Protein AF-A0A177WQ37-F1 (afdb_monomer)

Organism: Batrachochytrium dendrobatidis (strain JEL423) (NCBI:txid403673)

Mean predicted aligned error: 12.07 Å

Foldseek 3Di:
DDKDKDKFKFKDWDDDDDDDDDDDDDRDTDDDDDDDDDDDPTPTFMKIKMKIWDDDDVQWIKIWIWMAGVSQQKTKIKIKIRPDNFKIKIWIWIARRVVRDIKIKIKMWGHDPPFQKIWIWMAILAFGIKIKIWHDDPPKIKMWIWGWGDDPPIDIDTDIDIDD

Structure (mmCIF, N/CA/C/O backbone):
data_AF-A0A177WQ37-F1
#
_entry.id   AF-A0A177WQ37-F1
#
loop_
_atom_site.group_PDB
_atom_site.id
_atom_site.type_symbol
_atom_site.label_atom_id
_atom_site.label_alt_id
_atom_site.label_comp_id
_atom_site.label_asym_id
_atom_site.label_entity_id
_atom_site.label_seq_id
_atom_site.pdbx_PDB_ins_code
_atom_site.Cartn_x
_atom_site.Cartn_y
_atom_site.Cartn_z
_atom_site.occupancy
_atom_site.B_iso_or_equiv
_atom_site.auth_seq_id
_atom_site.auth_comp_id
_atom_site.auth_asym_id
_atom_site.auth_atom_id
_atom_site.pdbx_PDB_model_num
ATOM 1 N N . MET A 1 1 ? -0.862 23.036 13.146 1.00 51.44 1 MET A N 1
ATOM 2 C CA . MET A 1 1 ? -0.596 22.381 11.848 1.00 51.44 1 MET A CA 1
ATOM 3 C C . MET A 1 1 ? 0.906 22.142 11.751 1.00 51.44 1 MET A C 1
ATOM 5 O O . MET A 1 1 ? 1.634 23.100 11.526 1.00 51.44 1 MET A O 1
ATOM 9 N N . SER A 1 2 ? 1.397 20.931 12.030 1.00 56.44 2 SER A N 1
ATOM 10 C CA . SER A 1 2 ? 2.826 20.611 11.878 1.00 56.44 2 SER A CA 1
ATOM 11 C C . SER A 1 2 ? 3.048 19.897 10.546 1.00 56.44 2 SER A C 1
ATOM 13 O O . SER A 1 2 ? 2.214 19.116 10.084 1.00 56.44 2 SER A O 1
ATOM 15 N N . THR A 1 3 ? 4.150 20.235 9.887 1.00 62.78 3 THR A N 1
ATOM 16 C CA . THR A 1 3 ? 4.580 19.617 8.635 1.00 62.78 3 THR A CA 1
ATOM 17 C C . THR A 1 3 ? 6.002 19.141 8.848 1.00 62.78 3 THR A C 1
ATOM 19 O O . THR A 1 3 ? 6.852 19.958 9.190 1.00 62.78 3 THR A O 1
ATOM 22 N N . ASN A 1 4 ? 6.243 17.846 8.657 1.00 73.56 4 ASN A N 1
ATOM 23 C CA . ASN A 1 4 ? 7.561 17.247 8.829 1.00 73.56 4 ASN A CA 1
ATOM 24 C C . ASN A 1 4 ? 8.003 16.614 7.510 1.00 73.56 4 ASN A C 1
ATOM 26 O O . ASN A 1 4 ? 7.225 15.923 6.843 1.00 73.56 4 ASN A O 1
ATOM 30 N N . TRP A 1 5 ? 9.252 16.874 7.148 1.00 61.94 5 TRP A N 1
ATOM 31 C CA . TRP A 1 5 ? 9.916 16.294 5.991 1.00 61.94 5 TRP A CA 1
ATOM 32 C C . TRP A 1 5 ? 11.113 15.502 6.486 1.00 61.94 5 TRP A C 1
ATOM 34 O O . TRP A 1 5 ? 11.958 16.059 7.182 1.00 61.94 5 TRP A O 1
ATOM 44 N N . ASP A 1 6 ? 11.193 14.244 6.071 1.00 63.34 6 ASP A N 1
ATOM 45 C CA . ASP A 1 6 ? 12.346 13.390 6.301 1.00 63.34 6 ASP A CA 1
ATOM 46 C C . ASP A 1 6 ? 12.893 12.949 4.941 1.00 63.34 6 ASP A C 1
ATOM 48 O O . ASP A 1 6 ? 12.145 12.552 4.045 1.00 63.34 6 ASP A O 1
ATOM 52 N N . MET A 1 7 ? 14.208 13.013 4.769 1.00 68.44 7 MET A N 1
ATOM 53 C CA . MET A 1 7 ? 14.891 12.524 3.572 1.00 68.44 7 ME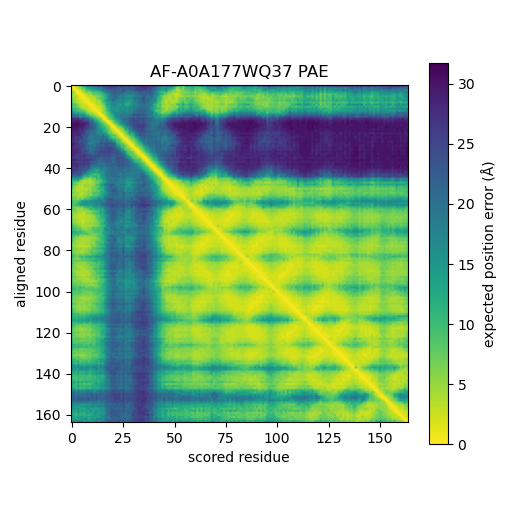T A CA 1
ATOM 54 C C . MET A 1 7 ? 15.987 11.551 3.995 1.00 68.44 7 MET A C 1
ATOM 56 O O . MET A 1 7 ? 16.677 11.779 4.987 1.00 68.44 7 MET A O 1
ATOM 60 N N . GLY A 1 8 ? 16.141 10.463 3.248 1.00 58.59 8 GLY A N 1
ATOM 61 C CA . GLY A 1 8 ? 17.113 9.410 3.503 1.00 58.59 8 GLY A CA 1
ATOM 62 C C . GLY A 1 8 ? 17.725 8.887 2.209 1.00 58.59 8 GLY A C 1
ATOM 63 O O . GLY A 1 8 ? 17.157 9.007 1.126 1.00 58.59 8 GLY A O 1
ATOM 64 N N . THR A 1 9 ? 18.910 8.306 2.324 1.00 64.81 9 THR A N 1
ATOM 65 C CA . THR A 1 9 ? 19.583 7.605 1.231 1.00 64.81 9 THR A CA 1
ATOM 66 C C . THR A 1 9 ? 20.157 6.313 1.783 1.00 64.81 9 THR A C 1
ATOM 68 O O . THR A 1 9 ? 20.682 6.294 2.899 1.00 64.81 9 THR A O 1
ATOM 71 N N . GLU A 1 10 ? 20.031 5.236 1.024 1.00 64.88 10 GLU A N 1
ATOM 72 C CA . GLU A 1 10 ? 20.619 3.941 1.337 1.00 64.88 10 GLU A CA 1
ATOM 73 C C . GLU A 1 10 ? 21.621 3.578 0.238 1.00 64.88 10 GLU A C 1
ATOM 75 O O . GLU A 1 10 ? 21.347 3.709 -0.957 1.00 64.88 10 GLU A O 1
ATOM 80 N N . VAL A 1 11 ? 22.816 3.159 0.650 1.00 63.38 11 VAL A N 1
ATOM 81 C CA . VAL A 1 11 ? 23.891 2.754 -0.257 1.00 63.38 11 VAL A CA 1
ATOM 82 C C . VAL A 1 11 ? 24.272 1.331 0.095 1.00 63.38 11 VAL A C 1
ATOM 84 O O . VAL A 1 11 ? 24.731 1.058 1.206 1.00 63.38 11 VAL A O 1
ATOM 87 N N . TYR A 1 12 ? 24.088 0.419 -0.853 1.00 58.06 12 TYR A N 1
ATOM 88 C CA . TYR A 1 12 ? 24.505 -0.964 -0.692 1.00 58.06 12 TYR A CA 1
ATOM 89 C C . TYR A 1 12 ? 25.832 -1.192 -1.396 1.00 58.06 12 TYR A C 1
ATOM 91 O O . TYR A 1 12 ? 26.006 -0.893 -2.578 1.00 58.06 12 TYR A O 1
ATOM 99 N N . TYR A 1 13 ? 26.753 -1.787 -0.649 1.00 55.09 13 TYR A N 1
ATOM 100 C CA . TYR A 1 13 ? 28.011 -2.288 -1.165 1.00 55.09 13 TYR A CA 1
ATOM 101 C C . TYR A 1 13 ? 27.993 -3.811 -1.073 1.00 55.09 13 TYR A C 1
ATOM 103 O O . TYR A 1 13 ? 27.958 -4.372 0.024 1.00 55.09 13 TYR A O 1
ATOM 111 N N . THR A 1 14 ? 27.988 -4.485 -2.222 1.00 49.56 14 THR A N 1
ATOM 112 C CA . THR A 1 14 ? 28.143 -5.940 -2.283 1.00 49.56 14 THR A CA 1
ATOM 113 C C . THR A 1 14 ? 29.521 -6.268 -2.843 1.00 49.56 14 THR A C 1
ATOM 115 O O . THR A 1 14 ? 29.817 -6.013 -4.008 1.00 49.56 14 THR A O 1
ATOM 118 N N . ALA A 1 15 ? 30.398 -6.799 -1.991 1.00 56.50 15 ALA A N 1
ATOM 119 C CA . ALA A 1 15 ? 31.661 -7.374 -2.428 1.00 56.50 15 ALA A CA 1
ATOM 120 C C . ALA A 1 15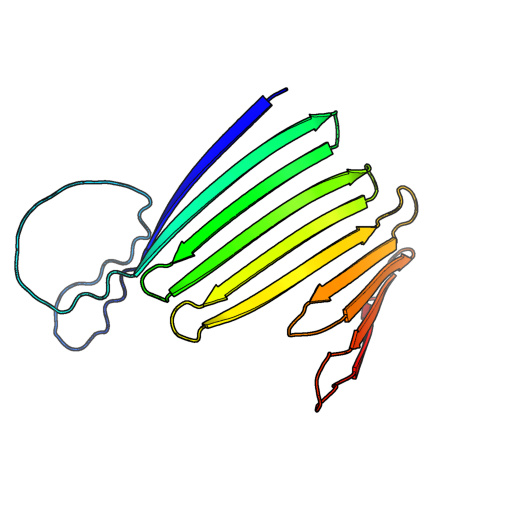 ? 31.417 -8.848 -2.755 1.00 56.50 15 ALA A C 1
ATOM 122 O O . ALA A 1 15 ? 31.260 -9.674 -1.856 1.00 56.50 15 ALA A O 1
ATOM 123 N N . LYS A 1 16 ? 31.371 -9.187 -4.044 1.00 46.09 16 LYS A N 1
ATOM 124 C CA . LYS A 1 16 ? 31.416 -10.587 -4.466 1.00 46.09 16 LYS A CA 1
ATOM 125 C C . LYS A 1 16 ? 32.877 -11.038 -4.434 1.00 46.09 16 LYS A C 1
ATOM 127 O O . LYS A 1 16 ? 33.679 -10.602 -5.255 1.00 46.09 16 LYS A O 1
ATOM 132 N N . GLU A 1 17 ? 33.222 -11.876 -3.456 1.00 40.34 17 GLU A N 1
ATOM 133 C CA . GLU A 1 17 ? 34.549 -12.488 -3.326 1.00 40.34 17 GLU A CA 1
ATOM 134 C C . GLU A 1 17 ? 34.851 -13.356 -4.559 1.00 40.34 17 GLU A C 1
ATOM 136 O O . GLU A 1 17 ? 34.309 -14.449 -4.702 1.00 40.34 17 GLU A O 1
ATOM 141 N N . ASN A 1 18 ? 35.728 -12.870 -5.442 1.00 36.34 18 ASN A N 1
ATOM 142 C CA . ASN A 1 18 ? 36.835 -13.672 -5.972 1.00 36.34 18 ASN A CA 1
ATOM 143 C C . ASN A 1 18 ? 37.967 -12.775 -6.503 1.00 36.34 18 ASN A C 1
ATOM 145 O O . ASN A 1 18 ? 38.250 -12.743 -7.696 1.00 36.34 18 ASN A O 1
ATOM 149 N N . SER A 1 19 ? 38.574 -11.989 -5.617 1.00 34.31 19 SER A N 1
ATOM 150 C CA . SER A 1 19 ? 39.910 -11.387 -5.751 1.00 34.31 19 SER A CA 1
ATOM 151 C C . SER A 1 19 ? 40.262 -10.853 -4.365 1.00 34.31 19 SER A C 1
ATOM 153 O O . SER A 1 19 ? 39.497 -10.072 -3.804 1.00 34.31 19 SER A O 1
ATOM 155 N N . GLY A 1 20 ? 41.329 -11.371 -3.754 1.00 32.53 20 GLY A N 1
ATOM 156 C CA . GLY A 1 20 ? 41.610 -11.185 -2.329 1.00 32.53 20 GLY A CA 1
ATOM 157 C C . GLY A 1 20 ? 41.711 -9.719 -1.901 1.00 32.53 20 GLY A C 1
ATOM 158 O O . GLY A 1 20 ? 42.379 -8.926 -2.556 1.00 32.53 20 GLY A O 1
ATOM 159 N N . GLY A 1 21 ? 41.091 -9.381 -0.766 1.00 26.55 21 GLY A N 1
ATOM 160 C CA . GLY A 1 21 ? 41.344 -8.111 -0.087 1.00 26.55 21 GLY A CA 1
ATOM 161 C C . GLY A 1 21 ? 40.155 -7.520 0.669 1.00 26.55 21 GLY A C 1
ATOM 162 O O . GLY A 1 21 ? 39.378 -6.767 0.107 1.00 26.55 21 GLY A O 1
ATOM 163 N N . CYS A 1 22 ? 40.123 -7.798 1.974 1.00 26.75 22 CYS A N 1
ATOM 164 C CA . CYS A 1 22 ? 39.516 -7.024 3.066 1.00 26.75 22 CYS A CA 1
ATOM 165 C C . CYS A 1 22 ? 37.979 -6.840 3.126 1.00 26.75 22 CYS A C 1
ATOM 167 O O . CYS A 1 22 ? 37.353 -6.109 2.364 1.00 26.75 22 CYS A O 1
ATOM 169 N N . LYS A 1 23 ? 37.398 -7.461 4.163 1.00 29.56 23 LYS A N 1
ATOM 170 C CA . LYS A 1 23 ? 36.005 -7.363 4.612 1.00 29.56 23 LYS A CA 1
ATOM 171 C C . LYS A 1 23 ? 35.825 -6.189 5.575 1.00 29.56 23 LYS A C 1
ATOM 173 O O . LYS A 1 23 ? 36.475 -6.194 6.612 1.00 29.56 23 LYS A O 1
ATOM 178 N N . TYR A 1 24 ? 34.847 -5.315 5.326 1.00 28.38 24 TYR A N 1
ATOM 179 C CA . TYR A 1 24 ? 34.086 -4.617 6.374 1.00 28.38 24 TYR A CA 1
ATOM 180 C C . TYR A 1 24 ? 32.649 -4.383 5.892 1.00 28.38 24 TYR A C 1
ATOM 182 O O . TYR A 1 24 ? 32.404 -3.587 4.992 1.00 28.38 24 TYR A O 1
ATOM 190 N N . SER A 1 25 ? 31.692 -5.091 6.495 1.00 25.73 25 SER A N 1
ATOM 191 C CA . SER A 1 25 ? 30.267 -4.785 6.376 1.00 25.73 25 SER A CA 1
ATOM 192 C C . SER A 1 25 ? 29.893 -3.865 7.536 1.00 25.73 25 SER A C 1
ATOM 194 O O . SER A 1 25 ? 29.872 -4.284 8.692 1.00 25.73 25 SER A O 1
ATOM 196 N N . LYS A 1 26 ? 29.653 -2.589 7.234 1.00 22.41 26 LYS A N 1
ATOM 197 C CA . LYS A 1 26 ? 28.940 -1.657 8.109 1.00 22.41 26 LYS A CA 1
ATOM 198 C C . LYS A 1 26 ? 27.957 -0.880 7.245 1.00 22.41 26 LYS A C 1
ATOM 200 O O . LYS A 1 26 ? 28.359 -0.205 6.303 1.00 22.41 26 LYS A O 1
ATOM 205 N N . VAL A 1 27 ? 26.674 -0.988 7.580 1.00 27.88 27 VAL A N 1
ATOM 206 C CA . VAL A 1 27 ? 25.616 -0.130 7.041 1.00 27.88 27 VAL A CA 1
ATOM 207 C C . VAL A 1 27 ? 25.816 1.252 7.665 1.00 27.88 27 VAL A C 1
ATOM 209 O O . VAL A 1 27 ? 25.415 1.484 8.802 1.00 27.88 27 VAL A O 1
ATOM 212 N N . TYR A 1 28 ? 26.529 2.139 6.969 1.00 24.03 28 TYR A N 1
ATOM 213 C CA . TYR A 1 28 ? 26.649 3.543 7.351 1.00 24.03 28 TYR A CA 1
ATOM 214 C C . TYR A 1 28 ? 25.598 4.360 6.605 1.00 24.03 28 TYR A C 1
ATOM 216 O O . TYR A 1 28 ? 25.620 4.466 5.381 1.00 24.03 28 TYR A O 1
ATOM 224 N N . CYS A 1 29 ? 24.692 4.961 7.371 1.00 26.33 29 CYS A N 1
ATOM 225 C CA . CYS A 1 29 ? 23.916 6.106 6.921 1.00 26.33 29 CYS A CA 1
ATOM 226 C C . CYS A 1 29 ? 24.841 7.336 6.788 1.00 26.33 29 CYS A C 1
ATOM 228 O O . CYS A 1 29 ? 25.496 7.703 7.761 1.00 26.33 29 CYS A O 1
ATOM 230 N N . ILE A 1 30 ? 24.771 7.991 5.616 1.00 31.05 30 ILE A N 1
ATOM 231 C CA . ILE A 1 30 ? 25.128 9.394 5.282 1.00 31.05 30 ILE A CA 1
ATOM 232 C C . ILE A 1 30 ? 26.627 9.739 5.087 1.00 31.05 30 ILE A C 1
ATOM 234 O O . ILE A 1 30 ? 27.403 9.632 6.029 1.00 31.05 30 ILE A O 1
ATOM 238 N N . ALA A 1 31 ? 26.997 10.274 3.901 1.00 23.59 31 ALA A N 1
ATOM 239 C CA . ALA A 1 31 ? 27.704 11.568 3.687 1.00 23.59 31 ALA A CA 1
ATOM 240 C C . ALA A 1 31 ? 28.293 11.741 2.258 1.00 23.59 31 ALA A C 1
ATOM 242 O O . ALA A 1 31 ? 28.743 10.784 1.635 1.00 23.59 31 ALA A O 1
ATOM 243 N N . PHE A 1 32 ? 28.303 12.992 1.771 1.00 31.41 32 PHE A N 1
ATOM 244 C CA . PHE A 1 32 ? 29.043 13.498 0.599 1.00 31.41 32 PHE A CA 1
ATOM 245 C C . PHE A 1 32 ? 30.574 13.469 0.824 1.00 31.41 32 PHE A C 1
ATOM 247 O O . PH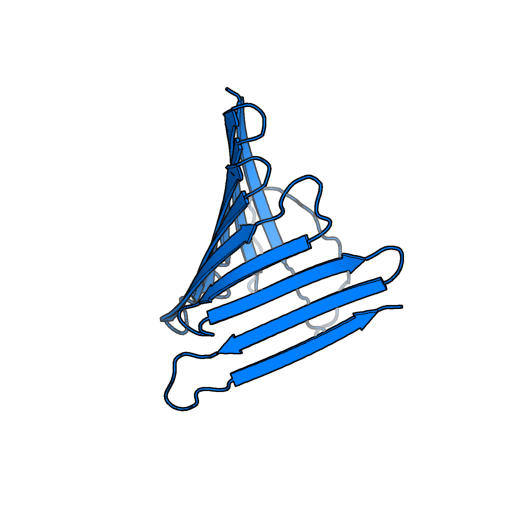E A 1 32 ? 31.004 13.808 1.923 1.00 31.41 32 PHE A O 1
ATOM 254 N N . LEU A 1 33 ? 31.369 13.189 -0.225 1.00 25.50 33 LEU A N 1
ATOM 255 C CA . LEU A 1 33 ? 32.440 14.041 -0.808 1.00 25.50 33 LEU A CA 1
ATOM 256 C C . LEU A 1 33 ? 33.567 13.229 -1.504 1.00 25.50 33 LEU A C 1
ATOM 258 O O . LEU A 1 33 ? 34.012 12.192 -1.029 1.00 25.50 33 LEU A O 1
ATOM 262 N N . ASP A 1 34 ? 33.970 13.790 -2.645 1.00 30.86 34 ASP A N 1
ATOM 263 C CA . ASP A 1 34 ? 35.091 13.600 -3.584 1.00 30.86 34 ASP A CA 1
ATOM 264 C C . ASP A 1 34 ? 36.406 12.927 -3.106 1.00 30.86 34 ASP A C 1
ATOM 266 O O . ASP A 1 34 ? 36.956 13.294 -2.069 1.00 30.86 34 ASP A O 1
ATOM 270 N N . THR A 1 35 ? 36.960 11.996 -3.904 1.00 26.91 35 THR A N 1
ATOM 271 C CA . THR A 1 35 ? 38.293 12.081 -4.569 1.00 26.91 35 THR A CA 1
ATOM 272 C C . THR A 1 35 ? 38.749 10.744 -5.195 1.00 26.91 35 THR A C 1
ATOM 274 O O . THR A 1 35 ? 38.482 9.659 -4.689 1.00 26.91 35 THR A O 1
ATOM 277 N N . HIS A 1 36 ? 39.429 10.870 -6.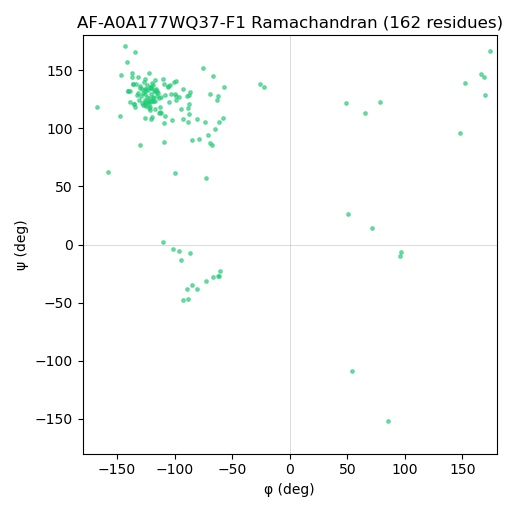343 1.00 34.81 36 HIS A N 1
ATOM 278 C CA . HIS A 1 36 ? 40.067 9.876 -7.226 1.00 34.81 36 HIS A CA 1
ATOM 279 C C . HIS A 1 36 ? 40.535 8.533 -6.614 1.00 34.81 36 HIS A C 1
ATOM 281 O O . HIS A 1 36 ? 41.221 8.550 -5.599 1.00 34.81 36 HIS A O 1
ATOM 287 N N . VAL A 1 37 ? 40.306 7.405 -7.328 1.00 27.92 37 VAL A N 1
ATOM 288 C CA . VAL A 1 37 ? 41.284 6.329 -7.679 1.00 27.92 37 VAL A CA 1
ATOM 289 C C . VAL A 1 37 ? 40.593 5.075 -8.282 1.00 27.92 37 VAL A C 1
ATOM 291 O O . VAL A 1 37 ? 39.678 4.510 -7.701 1.00 27.92 37 VAL A O 1
ATOM 294 N N . ASN A 1 38 ? 41.119 4.654 -9.443 1.00 23.67 38 ASN A N 1
ATOM 295 C CA . ASN A 1 38 ? 41.101 3.353 -10.144 1.00 23.67 38 ASN A CA 1
ATOM 296 C C . ASN A 1 38 ? 39.793 2.556 -10.376 1.00 23.67 38 ASN A C 1
ATOM 298 O O . ASN A 1 38 ? 39.104 2.090 -9.474 1.00 23.67 38 ASN A O 1
ATOM 302 N N . LEU A 1 39 ? 39.557 2.312 -11.671 1.00 29.28 39 LEU A N 1
ATOM 303 C CA . LEU A 1 39 ? 38.425 1.634 -12.300 1.00 29.28 39 LEU A CA 1
ATOM 304 C C . LEU A 1 39 ? 38.400 0.123 -11.989 1.00 29.28 39 LEU A C 1
ATOM 306 O O . LEU A 1 39 ? 38.904 -0.697 -12.752 1.00 29.28 39 LEU A O 1
ATOM 310 N N . VAL A 1 40 ? 37.782 -0.246 -10.872 1.00 27.09 40 VAL A N 1
ATOM 311 C CA . VAL A 1 40 ? 37.196 -1.579 -10.671 1.00 27.09 40 VAL A CA 1
ATOM 312 C C . VAL A 1 40 ? 35.693 -1.427 -10.902 1.00 27.09 40 VAL A C 1
ATOM 314 O O . VAL A 1 40 ? 35.110 -0.410 -10.534 1.00 27.09 40 VAL A O 1
ATOM 317 N N . THR A 1 41 ? 35.053 -2.387 -11.570 1.00 32.22 41 THR A N 1
ATOM 318 C CA . THR A 1 41 ? 33.606 -2.348 -11.831 1.00 32.22 41 THR A CA 1
ATOM 319 C C . THR A 1 41 ? 32.839 -2.494 -10.514 1.00 32.22 41 THR A C 1
ATOM 321 O O . THR A 1 41 ? 32.476 -3.594 -10.103 1.00 32.22 41 THR A O 1
ATOM 324 N N . PHE A 1 42 ? 32.627 -1.374 -9.827 1.00 28.50 42 PHE A N 1
ATOM 325 C CA . PHE A 1 42 ? 31.847 -1.272 -8.602 1.00 28.50 42 PHE A CA 1
ATOM 326 C C . PHE A 1 42 ? 30.382 -1.017 -8.956 1.00 28.50 42 PHE A C 1
ATOM 328 O O . PHE A 1 42 ? 30.037 0.012 -9.535 1.00 28.50 42 PHE A O 1
ATOM 335 N N . ILE A 1 43 ? 29.495 -1.944 -8.597 1.00 38.34 43 ILE A N 1
ATOM 336 C CA . ILE A 1 43 ? 28.050 -1.716 -8.686 1.00 38.34 43 ILE A CA 1
ATOM 337 C C . ILE A 1 43 ? 27.633 -1.007 -7.391 1.00 38.34 43 ILE A C 1
ATOM 339 O O . ILE A 1 43 ? 27.343 -1.649 -6.384 1.00 38.34 43 ILE A O 1
ATOM 343 N N . HIS A 1 44 ? 27.658 0.326 -7.391 1.00 42.41 44 HIS A N 1
ATOM 344 C CA . HIS A 1 44 ? 27.173 1.139 -6.275 1.00 42.41 44 HIS A CA 1
ATOM 345 C C . HIS A 1 44 ? 25.649 1.231 -6.309 1.00 42.41 44 HIS A C 1
ATOM 347 O O . HIS A 1 44 ? 25.115 2.136 -6.929 1.00 42.41 44 HIS A O 1
ATOM 353 N N . LEU A 1 45 ? 24.921 0.327 -5.656 1.00 55.25 45 LEU A N 1
ATOM 354 C CA . LEU A 1 45 ? 23.458 0.425 -5.591 1.00 55.25 45 LEU A CA 1
ATOM 355 C C . LEU A 1 45 ? 23.081 1.571 -4.627 1.00 55.25 45 LEU A C 1
ATOM 357 O O . LEU A 1 45 ? 23.208 1.421 -3.413 1.00 55.25 45 LEU A O 1
ATOM 361 N N . VAL A 1 46 ? 22.639 2.714 -5.155 1.00 59.72 46 VAL A N 1
ATOM 362 C CA . VAL A 1 46 ? 22.120 3.847 -4.366 1.00 59.72 46 VAL A CA 1
ATOM 363 C C . VAL A 1 46 ? 20.602 3.893 -4.507 1.00 59.72 46 VAL A C 1
ATOM 365 O O . VAL A 1 46 ? 20.088 3.771 -5.617 1.00 59.72 46 VAL A O 1
ATOM 368 N N . SER A 1 47 ? 19.888 4.090 -3.402 1.00 65.12 47 SER A N 1
ATOM 369 C CA . SER A 1 47 ? 18.442 4.325 -3.379 1.00 65.12 47 SER A CA 1
ATOM 370 C C . SER A 1 47 ? 18.135 5.562 -2.533 1.00 65.12 47 SER A C 1
ATOM 372 O O . SER A 1 47 ? 18.725 5.791 -1.479 1.00 65.12 47 SER A O 1
ATOM 374 N N . LEU A 1 48 ? 17.261 6.418 -3.053 1.00 71.44 48 LEU A N 1
ATOM 375 C CA . LEU A 1 48 ? 16.874 7.699 -2.470 1.00 71.44 48 LEU A CA 1
ATOM 376 C C . LEU A 1 48 ? 15.448 7.586 -1.943 1.00 71.44 48 LEU A C 1
ATOM 378 O O . LEU A 1 48 ? 14.551 7.195 -2.686 1.00 71.44 48 LEU A O 1
ATOM 382 N N . GLY A 1 49 ? 15.227 7.963 -0.687 1.00 69.88 49 GLY A N 1
ATOM 383 C CA . GLY A 1 49 ? 13.918 7.953 -0.042 1.00 69.88 49 GLY A CA 1
ATOM 384 C C . GLY A 1 49 ? 13.540 9.332 0.492 1.00 69.88 49 GLY A C 1
ATOM 385 O O . GLY A 1 49 ? 14.326 9.979 1.176 1.00 69.88 49 GLY A O 1
ATOM 386 N N . ALA A 1 50 ? 12.320 9.783 0.228 1.00 67.94 50 ALA A N 1
ATOM 387 C CA . ALA A 1 50 ? 11.741 10.978 0.829 1.00 67.94 50 ALA A CA 1
ATOM 388 C C . ALA A 1 50 ? 10.406 10.622 1.480 1.00 67.94 50 ALA A C 1
ATOM 390 O O . ALA A 1 50 ? 9.574 9.942 0.880 1.00 67.94 50 ALA A O 1
ATOM 391 N N . ARG A 1 51 ? 10.187 11.093 2.704 1.00 72.94 51 ARG A N 1
ATOM 392 C CA . ARG A 1 51 ? 8.939 10.929 3.440 1.00 72.94 51 ARG A CA 1
ATOM 393 C C . ARG A 1 51 ? 8.412 12.294 3.851 1.00 72.94 51 ARG A C 1
ATOM 395 O O . ARG A 1 51 ? 9.090 13.090 4.489 1.00 72.94 51 ARG A O 1
ATOM 402 N N . TYR A 1 52 ? 7.163 12.541 3.509 1.00 67.50 52 TYR A N 1
ATOM 403 C CA . TYR A 1 52 ? 6.420 13.729 3.868 1.00 67.50 52 TYR A CA 1
ATOM 404 C C . TYR A 1 52 ? 5.290 13.346 4.810 1.00 67.50 52 TYR A C 1
ATOM 406 O O . TYR A 1 52 ? 4.477 12.481 4.480 1.00 67.50 52 TYR A O 1
ATOM 414 N N . LYS A 1 53 ? 5.219 13.990 5.975 1.00 78.62 53 LYS A N 1
ATOM 415 C CA . LYS A 1 53 ? 4.124 13.816 6.929 1.00 78.62 53 LYS A CA 1
ATOM 416 C C . LYS A 1 53 ? 3.389 15.141 7.106 1.00 78.62 53 LYS A C 1
ATOM 418 O O . LYS A 1 53 ? 3.980 16.147 7.505 1.00 78.62 53 LYS A O 1
ATOM 423 N N . LYS A 1 54 ? 2.080 15.118 6.860 1.00 77.19 54 LYS A N 1
ATOM 424 C CA . LYS A 1 54 ? 1.180 16.252 7.072 1.00 77.19 54 LYS A CA 1
ATOM 425 C C . LYS A 1 54 ? 0.023 15.840 7.967 1.00 77.19 54 LYS A C 1
ATOM 427 O O . LYS A 1 54 ? -0.706 14.902 7.656 1.00 77.19 54 LYS A O 1
ATOM 432 N N . GLN A 1 55 ? -0.162 16.570 9.060 1.00 79.00 55 GLN A N 1
ATOM 433 C CA . GLN A 1 55 ? -1.284 16.378 9.973 1.00 79.00 55 GLN A CA 1
ATOM 434 C C . GLN A 1 55 ? -2.308 17.498 9.765 1.00 79.00 55 GLN A C 1
ATOM 436 O O . GLN A 1 55 ? -1.958 18.677 9.858 1.00 79.00 55 GLN A O 1
ATOM 441 N N . TYR A 1 56 ? -3.555 17.133 9.448 1.00 70.81 56 TYR A N 1
ATOM 442 C CA . TYR A 1 56 ? -4.627 18.097 9.169 1.00 70.81 56 TYR A CA 1
ATOM 443 C C . TYR A 1 56 ? -5.440 18.423 10.431 1.00 70.81 56 TYR A C 1
ATOM 445 O O . TYR A 1 56 ? -5.633 19.590 10.759 1.00 70.81 56 TYR A O 1
ATOM 453 N N . GLN A 1 57 ? -5.855 17.394 11.176 1.00 73.06 57 GLN A N 1
ATOM 454 C CA . GLN A 1 57 ? -6.603 17.488 12.439 1.00 73.06 57 GLN A CA 1
ATOM 455 C C . GLN A 1 57 ? -6.150 16.384 13.413 1.00 73.06 57 GLN A C 1
ATOM 457 O O . GLN A 1 57 ? -5.400 15.482 13.030 1.00 73.06 57 GLN A O 1
ATOM 462 N N . GLU A 1 58 ? -6.585 16.434 14.677 1.00 69.56 58 GLU A N 1
ATOM 463 C CA . GLU A 1 58 ? -6.332 15.357 15.647 1.00 69.56 58 GLU A CA 1
ATOM 464 C C . GLU A 1 58 ? -6.897 14.021 15.136 1.00 69.56 58 GLU A C 1
ATOM 466 O O . GLU A 1 58 ? -8.109 13.814 15.080 1.00 69.56 58 GLU A O 1
ATOM 471 N N . GLY A 1 59 ? -6.002 13.109 14.747 1.00 69.06 59 GLY A N 1
ATOM 472 C CA . GLY A 1 59 ? -6.342 11.782 14.225 1.00 69.06 59 GLY A CA 1
ATOM 473 C C . GLY A 1 59 ? -6.377 11.651 12.697 1.00 69.06 59 GLY A C 1
ATOM 474 O O . GLY A 1 59 ? -6.489 10.529 12.217 1.00 69.06 59 GLY A O 1
ATOM 475 N N . VAL A 1 60 ? -6.232 12.743 11.935 1.00 80.69 60 VAL A N 1
ATOM 476 C CA . VAL A 1 60 ? -6.152 12.716 10.460 1.00 80.69 60 VAL A CA 1
ATOM 477 C C . VAL A 1 60 ? -4.727 13.061 10.034 1.00 80.69 60 VAL A C 1
ATOM 479 O O . VAL A 1 60 ? -4.298 14.221 10.085 1.00 80.69 60 VAL A O 1
ATOM 482 N N . GLU A 1 61 ? -3.989 12.032 9.621 1.00 84.69 61 GLU A N 1
ATOM 483 C CA . GLU A 1 61 ? -2.604 12.129 9.165 1.00 84.69 61 GLU A CA 1
ATOM 484 C C . GLU A 1 61 ? -2.478 11.602 7.739 1.00 84.69 61 GLU A C 1
ATOM 486 O O . GLU A 1 61 ? -2.985 10.526 7.432 1.00 84.69 61 GLU A O 1
ATOM 491 N N . SER A 1 62 ? -1.751 12.329 6.893 1.00 84.50 62 SER A N 1
ATOM 492 C CA . SER A 1 62 ? -1.329 11.855 5.578 1.00 84.50 62 SER A CA 1
ATOM 493 C C . SER A 1 62 ? 0.190 11.736 5.529 1.00 84.50 62 SER A C 1
ATOM 495 O O . SER A 1 62 ? 0.921 12.651 5.918 1.00 84.50 62 SER A O 1
ATOM 497 N N . ILE A 1 63 ? 0.666 10.605 5.029 1.00 83.25 63 ILE A N 1
ATOM 498 C CA . ILE A 1 63 ? 2.070 10.270 4.842 1.00 83.25 63 ILE A CA 1
ATOM 499 C C . ILE A 1 63 ? 2.274 9.953 3.365 1.00 83.25 63 ILE A C 1
ATOM 501 O O . ILE A 1 63 ? 1.632 9.059 2.823 1.00 83.25 63 ILE A O 1
ATOM 505 N N . LEU A 1 64 ? 3.190 10.662 2.721 1.00 80.88 64 LEU A N 1
ATOM 506 C CA . LEU A 1 64 ? 3.651 10.367 1.372 1.00 80.88 64 LEU A CA 1
ATOM 507 C C . LEU A 1 64 ? 5.100 9.897 1.455 1.00 80.88 64 LEU A C 1
ATOM 509 O O . LEU A 1 64 ? 5.939 10.591 2.014 1.00 80.88 64 LEU A O 1
ATOM 513 N N . THR A 1 65 ? 5.398 8.743 0.886 1.00 81.31 65 THR A N 1
ATOM 514 C CA . THR A 1 65 ? 6.738 8.169 0.827 1.00 81.31 65 THR A CA 1
ATOM 515 C C . THR A 1 65 ? 7.094 7.939 -0.630 1.00 81.31 65 THR A C 1
ATOM 517 O O . THR A 1 65 ? 6.388 7.216 -1.324 1.00 81.31 65 THR A O 1
ATOM 520 N N . LEU A 1 66 ? 8.188 8.525 -1.095 1.00 77.00 66 LEU A N 1
ATOM 521 C CA . LEU A 1 66 ? 8.746 8.282 -2.420 1.00 77.00 66 LEU A CA 1
ATOM 522 C C . LEU A 1 66 ? 10.100 7.606 -2.255 1.00 77.00 66 LEU A C 1
ATOM 524 O O . LEU A 1 66 ? 10.928 8.075 -1.482 1.00 77.00 66 LEU A O 1
ATOM 528 N N . VAL A 1 6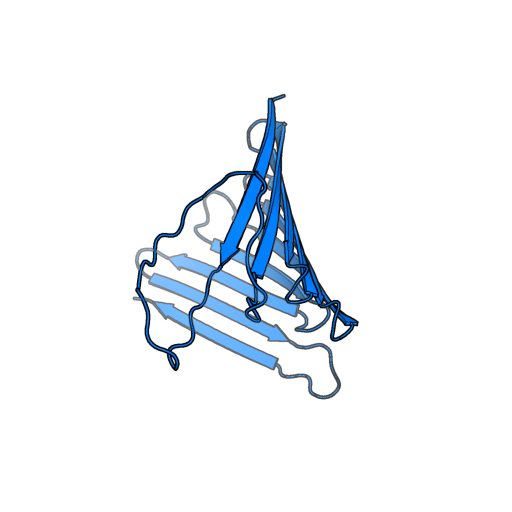7 ? 10.324 6.515 -2.974 1.00 82.19 67 VAL A N 1
ATOM 529 C CA . VAL A 1 67 ? 11.594 5.791 -2.991 1.00 82.19 67 VAL A CA 1
ATOM 530 C C . VAL A 1 67 ? 11.987 5.550 -4.438 1.00 82.19 67 VAL A C 1
ATOM 532 O O . VAL A 1 67 ? 11.221 4.972 -5.205 1.00 82.19 67 VAL A O 1
ATOM 535 N N . ALA A 1 68 ? 13.181 5.983 -4.816 1.00 74.38 68 ALA A N 1
ATOM 536 C CA . ALA A 1 68 ? 13.732 5.796 -6.146 1.00 74.38 68 ALA A CA 1
ATOM 537 C C . ALA A 1 68 ? 15.060 5.045 -6.045 1.00 74.38 68 ALA A C 1
ATOM 539 O O . ALA A 1 68 ? 16.012 5.518 -5.430 1.00 74.38 68 ALA A O 1
ATOM 540 N N . ASN A 1 69 ? 15.128 3.891 -6.695 1.00 82.62 69 ASN A N 1
ATOM 541 C CA . ASN A 1 69 ? 16.333 3.104 -6.882 1.00 82.62 69 ASN A CA 1
ATOM 542 C C . ASN A 1 69 ? 16.740 3.187 -8.364 1.00 82.62 69 ASN A C 1
ATOM 544 O O . ASN A 1 69 ? 16.299 2.358 -9.164 1.00 82.62 69 ASN A O 1
ATOM 548 N N . PRO A 1 70 ? 17.544 4.193 -8.757 1.00 68.00 70 PRO A N 1
ATOM 549 C CA . PRO A 1 70 ? 17.914 4.429 -10.152 1.00 68.00 70 PRO A CA 1
ATOM 550 C C . PRO A 1 70 ? 18.709 3.283 -10.784 1.00 68.00 70 PRO A C 1
ATOM 552 O O . PRO A 1 70 ? 18.636 3.104 -11.994 1.00 68.00 70 PRO A O 1
ATOM 555 N N . ILE A 1 71 ? 19.444 2.497 -9.992 1.00 72.50 71 ILE A N 1
ATOM 556 C CA . ILE A 1 71 ? 20.297 1.428 -10.520 1.00 72.50 71 ILE A CA 1
ATOM 557 C C . ILE A 1 71 ? 19.547 0.124 -10.761 1.00 72.50 71 ILE A C 1
ATOM 559 O O . ILE A 1 71 ? 19.864 -0.583 -11.708 1.00 72.50 71 ILE A O 1
ATOM 563 N N . MET A 1 72 ? 18.557 -0.200 -9.928 1.00 74.81 72 MET A N 1
ATOM 564 C CA . MET A 1 72 ? 17.631 -1.302 -10.217 1.00 74.81 72 MET A CA 1
ATOM 565 C C . MET A 1 72 ? 16.444 -0.843 -11.072 1.00 74.81 72 MET A C 1
ATOM 567 O O . MET A 1 72 ? 15.639 -1.666 -11.495 1.00 74.81 72 MET A O 1
ATOM 571 N N . GLY A 1 73 ? 16.319 0.463 -11.315 1.00 76.69 73 GLY A N 1
ATOM 572 C CA . GLY A 1 73 ? 15.222 1.054 -12.073 1.00 76.69 73 GLY A CA 1
ATOM 573 C C . GLY A 1 73 ? 13.878 1.040 -11.341 1.00 76.69 73 GLY A C 1
ATOM 574 O O . GLY A 1 73 ? 12.856 1.259 -11.979 1.00 76.69 73 GLY A O 1
ATOM 575 N N . HIS A 1 74 ? 13.835 0.794 -10.030 1.00 80.56 74 HIS A N 1
ATOM 576 C CA . HIS A 1 74 ? 12.576 0.767 -9.281 1.00 80.56 74 HIS A CA 1
ATOM 577 C C . HIS A 1 74 ? 12.208 2.150 -8.752 1.00 80.56 74 HIS A C 1
ATOM 579 O O . HIS A 1 74 ? 12.981 2.782 -8.038 1.00 80.56 74 HIS A O 1
ATOM 585 N N . LEU A 1 75 ? 10.990 2.589 -9.033 1.00 84.06 75 LEU A N 1
ATOM 586 C CA . LEU A 1 75 ? 10.395 3.806 -8.511 1.00 84.06 75 LEU A CA 1
ATOM 587 C C . LEU A 1 75 ? 9.116 3.441 -7.760 1.00 84.06 75 LEU A C 1
ATOM 589 O O . LEU A 1 75 ? 8.156 2.955 -8.346 1.00 84.06 75 LEU A O 1
ATOM 593 N N . ASN A 1 76 ? 9.100 3.677 -6.455 1.00 86.00 76 ASN A N 1
ATOM 594 C CA . ASN A 1 76 ? 7.969 3.402 -5.585 1.00 86.00 76 ASN A CA 1
ATOM 595 C C . ASN A 1 76 ? 7.437 4.707 -4.996 1.00 86.00 76 ASN A C 1
ATOM 597 O O . ASN A 1 76 ? 8.194 5.522 -4.476 1.00 86.00 76 ASN A O 1
ATOM 601 N N . SER A 1 77 ? 6.124 4.886 -5.020 1.00 84.81 77 SER A N 1
ATOM 602 C CA . SER A 1 77 ? 5.439 5.973 -4.330 1.00 84.81 77 SER A CA 1
ATOM 603 C C . SER A 1 77 ? 4.307 5.385 -3.503 1.00 84.81 77 SER A C 1
ATOM 605 O O . SER A 1 77 ? 3.506 4.606 -4.008 1.00 84.81 77 SER A O 1
ATOM 607 N N . ALA A 1 78 ? 4.249 5.707 -2.220 1.00 86.62 78 ALA A N 1
ATOM 608 C CA . ALA A 1 78 ? 3.226 5.236 -1.304 1.00 86.62 78 ALA A CA 1
ATOM 609 C C . ALA A 1 78 ? 2.599 6.432 -0.593 1.00 86.62 78 ALA A C 1
ATOM 611 O O . ALA A 1 78 ? 3.274 7.171 0.114 1.00 86.62 78 ALA A O 1
ATOM 612 N N . TYR A 1 79 ? 1.300 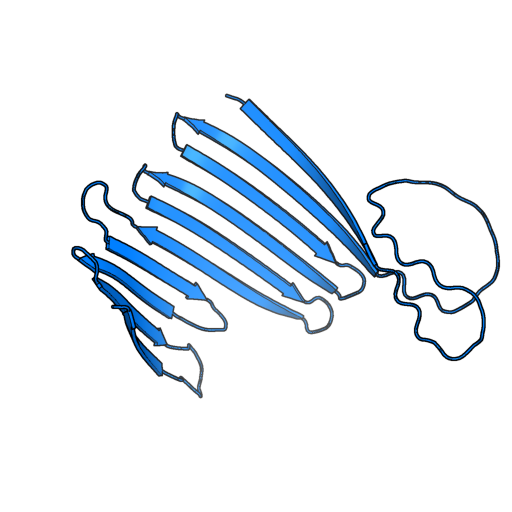6.613 -0.766 1.00 88.44 79 TYR A N 1
ATOM 613 C CA . TYR A 1 79 ? 0.506 7.629 -0.099 1.00 88.44 79 TYR A CA 1
ATOM 614 C C . TYR A 1 79 ? -0.463 6.948 0.863 1.00 88.44 79 TYR A C 1
ATOM 616 O O . TYR A 1 79 ? -1.347 6.223 0.428 1.00 88.44 79 TYR A O 1
ATOM 624 N N . SER A 1 80 ? -0.301 7.152 2.165 1.00 89.25 80 SER A N 1
ATOM 625 C CA . SER A 1 80 ? -1.187 6.619 3.202 1.00 89.25 80 SER A CA 1
ATOM 626 C C . SER A 1 80 ? -1.856 7.766 3.939 1.00 89.2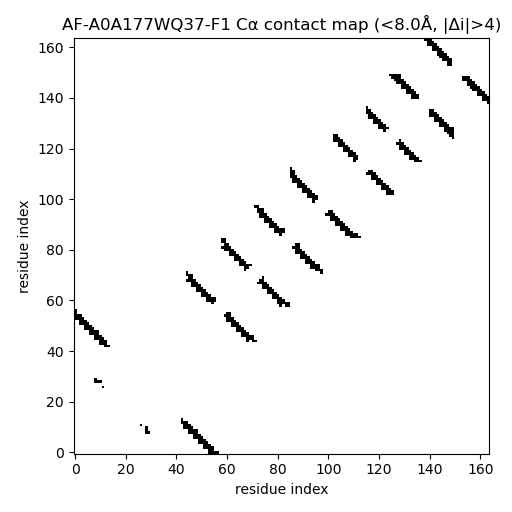5 80 SER A C 1
ATOM 628 O O . SER A 1 80 ? -1.196 8.734 4.306 1.00 89.25 80 SER A O 1
ATOM 630 N N . THR A 1 81 ? -3.163 7.690 4.144 1.00 90.00 81 THR A N 1
ATOM 631 C CA . THR A 1 81 ? -3.937 8.721 4.821 1.00 90.00 81 THR A CA 1
ATOM 632 C C . THR A 1 81 ? -4.988 8.108 5.734 1.00 90.00 81 THR A C 1
ATOM 634 O O . THR A 1 81 ? -5.754 7.229 5.341 1.00 90.00 81 THR A O 1
ATOM 637 N N . THR A 1 82 ? -5.054 8.596 6.964 1.00 89.06 82 THR A N 1
ATOM 638 C CA . THR A 1 82 ? -6.137 8.276 7.894 1.00 89.06 82 THR A CA 1
ATOM 639 C C . THR A 1 82 ? -7.258 9.273 7.660 1.00 89.06 82 THR A C 1
ATOM 641 O O . THR A 1 82 ? -7.074 10.458 7.919 1.00 89.06 82 THR A O 1
ATOM 644 N N . VAL A 1 83 ? -8.400 8.822 7.139 1.00 83.94 83 VAL A N 1
ATOM 645 C CA . VAL A 1 83 ? -9.526 9.711 6.790 1.00 83.94 83 VAL A CA 1
ATOM 646 C C . VAL A 1 83 ? -10.474 9.890 7.964 1.00 83.94 83 VAL A C 1
ATOM 648 O O . VAL A 1 83 ? -10.952 10.994 8.208 1.00 83.94 83 VAL A O 1
ATOM 651 N N . LEU A 1 84 ? -10.704 8.816 8.715 1.00 84.25 84 LEU A N 1
ATOM 652 C CA . LEU A 1 84 ? -11.502 8.798 9.937 1.00 84.25 84 LEU A CA 1
ATOM 653 C C . LEU A 1 84 ? -10.747 8.009 11.013 1.00 84.25 84 LEU A C 1
ATOM 655 O O . LEU A 1 84 ? -9.819 7.262 10.709 1.00 84.25 84 LEU A O 1
ATOM 659 N N . LYS A 1 85 ? -11.167 8.123 12.278 1.00 83.50 85 LYS A N 1
ATOM 660 C CA . LYS A 1 85 ? -10.568 7.349 13.385 1.00 83.50 85 LYS A CA 1
ATOM 661 C C . LYS A 1 85 ? -10.699 5.830 13.196 1.00 83.50 85 LYS A C 1
ATOM 663 O O . LYS A 1 85 ? -9.912 5.085 13.767 1.00 83.50 85 LYS A O 1
ATOM 668 N N . ASP A 1 86 ? -11.674 5.397 12.407 1.00 88.81 86 ASP A N 1
ATOM 669 C CA . ASP A 1 86 ? -11.986 4.009 12.0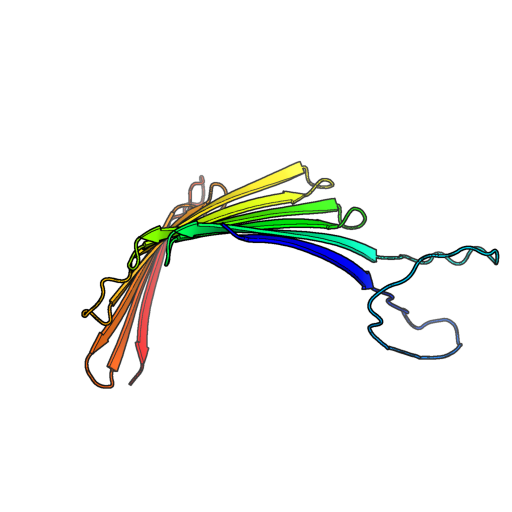76 1.00 88.81 86 ASP A CA 1
ATOM 670 C C . ASP A 1 86 ? -11.675 3.645 10.613 1.00 88.81 86 ASP A C 1
ATOM 672 O O . ASP A 1 86 ? -11.922 2.510 10.215 1.00 88.81 86 ASP A O 1
ATOM 676 N N . MET A 1 87 ? -11.130 4.564 9.802 1.00 88.88 87 MET A N 1
ATOM 677 C CA . MET A 1 87 ? -10.880 4.318 8.378 1.00 88.88 87 MET A CA 1
ATOM 678 C C . MET A 1 87 ? -9.535 4.875 7.905 1.00 88.88 87 MET A C 1
ATOM 680 O O . MET A 1 87 ? -9.278 6.083 7.956 1.00 88.88 87 MET A O 1
ATOM 684 N N . GLN A 1 88 ? -8.706 3.990 7.359 1.00 90.12 88 GLN A N 1
ATOM 685 C CA . GLN A 1 88 ? -7.419 4.308 6.750 1.00 90.12 88 GLN A CA 1
ATOM 686 C C . GLN A 1 88 ? -7.439 3.951 5.268 1.00 90.12 88 GLN A C 1
ATOM 688 O O . GLN A 1 88 ? -8.005 2.940 4.866 1.00 90.12 88 GLN A O 1
ATOM 693 N N . MET A 1 89 ? -6.813 4.778 4.442 1.00 92.06 89 MET A N 1
ATOM 694 C CA . MET A 1 89 ? -6.662 4.541 3.013 1.00 92.06 89 MET A CA 1
ATOM 695 C C . MET A 1 89 ? -5.193 4.624 2.636 1.00 92.06 89 MET A C 1
ATOM 697 O O . MET A 1 89 ? -4.462 5.473 3.135 1.00 92.06 89 MET A O 1
ATOM 701 N N . ALA A 1 90 ? -4.758 3.768 1.726 1.00 89.50 90 ALA A N 1
ATOM 702 C CA . ALA A 1 90 ? -3.409 3.781 1.198 1.00 89.50 90 ALA A CA 1
ATOM 703 C C . ALA A 1 90 ? -3.431 3.577 -0.313 1.00 89.50 90 ALA A C 1
ATOM 705 O O . ALA A 1 90 ? -4.243 2.840 -0.853 1.00 89.50 90 ALA A O 1
ATOM 706 N N . THR A 1 91 ? -2.529 4.234 -1.016 1.00 91.88 91 THR A N 1
ATOM 707 C CA . THR A 1 91 ? -2.277 4.048 -2.439 1.00 91.88 91 THR A CA 1
ATOM 708 C C . THR A 1 91 ? -0.791 3.815 -2.615 1.00 91.88 91 THR A C 1
ATOM 710 O O . THR A 1 91 ? 0.028 4.523 -2.038 1.00 91.88 91 THR A O 1
ATOM 713 N N . ARG A 1 92 ? -0.433 2.811 -3.400 1.00 89.88 92 ARG A N 1
ATOM 714 C CA . ARG A 1 92 ? 0.933 2.445 -3.726 1.00 89.88 92 ARG A CA 1
ATOM 715 C C . ARG A 1 92 ? 1.060 2.373 -5.238 1.00 89.88 92 ARG A C 1
ATOM 717 O O . ARG A 1 92 ? 0.272 1.714 -5.901 1.00 89.88 92 ARG A O 1
ATOM 724 N N . TYR A 1 93 ? 2.074 3.037 -5.749 1.00 91.81 93 TYR A N 1
ATOM 725 C CA . TYR A 1 93 ? 2.506 3.008 -7.130 1.00 91.81 93 TYR A CA 1
ATOM 726 C C . TYR A 1 93 ? 3.905 2.397 -7.167 1.00 91.81 93 TYR A C 1
ATOM 728 O O . TYR A 1 93 ? 4.782 2.834 -6.418 1.00 91.81 93 TYR A O 1
ATOM 736 N N . SER A 1 94 ? 4.111 1.382 -7.996 1.00 89.19 94 SER A N 1
ATOM 737 C CA . SER A 1 94 ? 5.409 0.752 -8.216 1.00 89.19 94 SER A CA 1
ATOM 738 C C . SER A 1 94 ? 5.684 0.709 -9.707 1.00 89.19 94 SER A C 1
ATOM 740 O O . SER A 1 94 ? 4.905 0.156 -10.471 1.00 89.19 94 SER A O 1
ATOM 742 N N . PHE A 1 95 ? 6.786 1.309 -10.127 1.00 89.00 95 PHE A N 1
ATOM 743 C CA . PHE A 1 95 ? 7.208 1.336 -11.514 1.00 89.00 95 PHE A CA 1
ATOM 744 C C . PHE A 1 95 ? 8.614 0.773 -11.637 1.00 89.00 95 PHE A C 1
ATOM 746 O O . PHE A 1 95 ? 9.496 1.089 -10.840 1.00 89.00 95 PHE A O 1
ATOM 753 N N . ASN A 1 96 ? 8.829 -0.054 -12.650 1.00 88.31 96 ASN A N 1
ATOM 754 C CA . ASN A 1 96 ? 10.141 -0.557 -13.008 1.00 88.31 96 ASN A CA 1
ATOM 755 C C . ASN A 1 96 ? 10.546 0.002 -14.375 1.00 88.31 96 ASN A C 1
ATOM 757 O O . ASN A 1 96 ? 9.968 -0.347 -15.399 1.00 88.31 96 ASN A O 1
ATOM 761 N N . MET A 1 97 ? 11.572 0.846 -14.388 1.00 84.44 97 MET A N 1
ATOM 762 C CA . MET A 1 97 ? 12.078 1.547 -15.564 1.00 84.44 97 MET A CA 1
ATOM 763 C C . MET A 1 97 ? 12.709 0.614 -16.602 1.00 84.44 97 MET A C 1
ATOM 765 O O . MET A 1 97 ? 12.683 0.934 -17.785 1.00 84.44 97 MET A O 1
ATOM 769 N N . TYR A 1 98 ? 13.259 -0.535 -16.197 1.00 82.44 98 TYR A N 1
ATOM 770 C CA . TYR A 1 98 ? 13.875 -1.469 -17.146 1.00 82.44 98 TYR A CA 1
ATOM 771 C C . TYR A 1 98 ? 12.858 -2.348 -17.866 1.00 82.44 98 TYR A C 1
ATOM 773 O O . TYR A 1 98 ? 13.021 -2.636 -19.048 1.00 82.44 98 TYR A O 1
ATOM 781 N N . SER A 1 99 ? 11.819 -2.789 -17.155 1.00 84.19 99 SER A N 1
ATOM 782 C CA . SER A 1 99 ? 10.765 -3.641 -17.721 1.00 84.19 99 SER A CA 1
ATOM 783 C C . SER A 1 99 ? 9.537 -2.859 -18.182 1.00 84.19 99 SER A C 1
ATOM 785 O O . SER A 1 99 ? 8.632 -3.454 -18.758 1.00 84.19 99 SER A O 1
ATOM 787 N N . PHE A 1 100 ? 9.493 -1.547 -17.928 1.00 88.00 100 PHE A N 1
ATOM 788 C CA . PHE A 1 100 ? 8.328 -0.684 -18.143 1.00 88.00 100 PHE A CA 1
ATOM 789 C C . PHE A 1 100 ? 7.037 -1.233 -17.517 1.00 88.00 100 PHE A C 1
ATOM 791 O O . PHE A 1 100 ? 5.940 -0.910 -17.970 1.00 88.00 100 PHE A O 1
ATOM 798 N N . ASN A 1 101 ? 7.161 -2.044 -16.461 1.00 88.50 101 ASN A N 1
ATOM 799 C CA . ASN A 1 101 ? 6.013 -2.554 -15.726 1.00 88.50 101 ASN A CA 1
ATOM 800 C C . ASN A 1 101 ? 5.599 -1.543 -14.647 1.00 88.50 101 ASN A C 1
ATOM 802 O O . ASN A 1 101 ? 6.447 -1.044 -13.898 1.00 88.50 101 ASN A O 1
ATOM 806 N N . ALA A 1 102 ? 4.306 -1.236 -14.590 1.00 90.31 102 ALA A N 1
ATOM 807 C CA . ALA A 1 102 ? 3.701 -0.327 -13.629 1.00 90.31 102 ALA A CA 1
ATOM 808 C C . ALA A 1 102 ? 2.569 -1.052 -12.890 1.00 90.31 102 ALA A C 1
ATOM 810 O O . ALA A 1 102 ? 1.574 -1.420 -13.510 1.00 90.31 102 ALA A O 1
ATOM 811 N N . ASP A 1 103 ? 2.690 -1.183 -11.570 1.00 91.06 103 ASP A N 1
ATOM 812 C CA . ASP A 1 103 ? 1.597 -1.609 -10.697 1.00 91.06 103 ASP A CA 1
ATOM 813 C C . ASP A 1 103 ? 1.059 -0.423 -9.902 1.00 91.06 103 ASP A C 1
ATOM 815 O O . ASP A 1 103 ? 1.800 0.390 -9.333 1.00 91.06 103 ASP A O 1
ATOM 819 N N . VAL A 1 104 ? -0.266 -0.357 -9.833 1.00 92.88 104 VAL A N 1
ATOM 820 C CA . VAL A 1 104 ? -0.984 0.591 -8.992 1.00 92.88 104 VAL A CA 1
ATOM 821 C C . VAL A 1 104 ? -1.921 -0.195 -8.101 1.00 92.88 104 VAL A C 1
ATOM 823 O O . VAL A 1 104 ? -2.789 -0.924 -8.575 1.00 92.88 104 VAL A O 1
ATOM 826 N N . SER A 1 105 ? -1.753 -0.002 -6.801 1.00 91.88 105 SER A N 1
ATOM 827 C CA . SER A 1 105 ? -2.492 -0.680 -5.751 1.00 91.88 105 SER A CA 1
ATOM 828 C C . SER A 1 105 ? -3.129 0.347 -4.818 1.00 91.88 105 SER A C 1
ATOM 830 O O . SER A 1 105 ? -2.436 1.129 -4.175 1.00 91.88 105 SER A O 1
ATOM 832 N N . VAL A 1 106 ? -4.449 0.334 -4.694 1.00 94.38 106 VAL A N 1
ATOM 833 C CA . VAL A 1 106 ? -5.217 1.141 -3.739 1.00 94.38 106 VAL A CA 1
ATOM 834 C C . VAL A 1 106 ? -5.781 0.215 -2.670 1.00 94.38 106 VAL A C 1
ATOM 836 O O . VAL A 1 106 ? -6.252 -0.873 -2.974 1.00 94.38 106 VAL A O 1
ATOM 839 N N . GLY A 1 107 ? -5.739 0.621 -1.410 1.00 92.56 107 GLY A N 1
ATOM 840 C CA . GLY A 1 107 ? -6.266 -0.136 -0.288 1.00 92.56 107 GLY A CA 1
ATOM 841 C C . GLY A 1 107 ? -7.027 0.747 0.686 1.00 92.56 107 GLY A C 1
ATOM 842 O O . GLY A 1 107 ? -6.691 1.912 0.888 1.00 92.56 107 GLY A O 1
ATOM 843 N N . VAL A 1 108 ? -8.049 0.172 1.304 1.00 94.06 108 VAL A N 1
ATOM 844 C CA . VAL A 1 108 ? -8.794 0.770 2.406 1.00 94.06 108 VAL A CA 1
ATOM 845 C C . VAL A 1 108 ? -8.900 -0.243 3.534 1.00 94.06 108 VAL A C 1
ATOM 847 O O . VAL A 1 108 ? -9.155 -1.428 3.319 1.00 94.06 108 VAL A O 1
ATOM 850 N N . GLU A 1 109 ? -8.687 0.235 4.746 1.00 94.44 109 GLU A N 1
ATOM 851 C CA . GLU A 1 109 ? -8.850 -0.506 5.981 1.00 94.44 109 GLU A CA 1
ATOM 852 C C . GLU A 1 109 ? -9.915 0.191 6.821 1.00 94.44 109 GLU A C 1
ATOM 854 O O . GLU A 1 109 ? -9.816 1.384 7.108 1.00 94.44 109 GLU A O 1
ATOM 859 N N . TYR A 1 110 ? -10.945 -0.560 7.190 1.00 93.69 110 TYR A N 1
ATOM 860 C CA . TYR A 1 110 ? -12.040 -0.119 8.033 1.00 93.69 110 TYR A CA 1
ATOM 861 C C . TYR A 1 110 ? -12.057 -0.941 9.324 1.00 93.69 110 TYR A C 1
ATOM 863 O O . TYR A 1 110 ? -12.249 -2.158 9.299 1.00 93.69 110 TYR A O 1
ATOM 871 N N . ALA A 1 111 ? -11.843 -0.269 10.449 1.00 90.75 111 ALA A N 1
ATOM 872 C CA . ALA A 1 111 ? -11.719 -0.845 11.780 1.00 90.75 111 ALA A CA 1
ATOM 873 C C . ALA A 1 111 ? -12.640 -0.088 12.760 1.00 90.75 111 ALA A C 1
ATOM 875 O O . ALA A 1 111 ? -12.206 0.865 13.414 1.00 90.75 111 ALA A O 1
ATOM 876 N N . PRO A 1 112 ? -13.927 -0.470 12.858 1.00 87.00 112 PRO A N 1
ATOM 877 C CA . PRO A 1 112 ? -14.890 0.205 13.720 1.00 87.00 112 PRO A CA 1
ATOM 878 C C . PRO A 1 112 ? -14.509 0.114 15.201 1.00 87.00 112 PRO A C 1
ATOM 880 O O . PRO A 1 112 ? -14.326 -0.966 15.762 1.00 87.00 112 PRO A O 1
ATOM 883 N N . VAL A 1 113 ? -14.473 1.262 15.875 1.00 82.19 113 VAL A N 1
ATOM 884 C CA . VAL A 1 113 ? -14.169 1.340 17.309 1.00 82.19 113 VAL A CA 1
ATOM 885 C C . VAL A 1 113 ? -15.246 0.600 18.114 1.00 82.19 113 VAL A C 1
ATOM 887 O O . VAL A 1 113 ? -16.436 0.881 17.994 1.00 82.19 113 VAL A O 1
ATOM 890 N N . GLY A 1 114 ? -14.832 -0.363 18.941 1.00 82.50 114 GLY A N 1
ATOM 891 C CA . GLY A 1 114 ? -15.727 -1.168 19.785 1.00 82.50 114 GLY A CA 1
ATOM 892 C C . GLY A 1 114 ? -16.134 -2.518 19.188 1.00 82.50 114 GLY A C 1
ATOM 893 O O . GLY A 1 114 ? -16.661 -3.367 19.906 1.00 82.50 114 GLY A O 1
ATOM 894 N N . ARG A 1 115 ? -15.835 -2.770 17.910 1.00 79.38 115 ARG A N 1
ATOM 895 C CA . ARG A 1 115 ? -15.880 -4.112 17.323 1.00 79.38 115 ARG A CA 1
ATOM 896 C C . ARG A 1 115 ? -14.447 -4.500 16.983 1.00 79.38 115 ARG A C 1
ATOM 898 O O . ARG A 1 115 ? -13.816 -3.833 16.180 1.00 79.38 115 ARG A O 1
ATOM 905 N N . ASN A 1 116 ? -13.921 -5.568 17.586 1.00 88.06 116 ASN A N 1
ATOM 906 C CA . ASN A 1 116 ? -12.580 -6.090 17.278 1.00 88.06 116 ASN A CA 1
ATOM 907 C C . ASN A 1 116 ? -12.576 -6.790 15.907 1.00 88.06 116 ASN A C 1
ATOM 909 O O . ASN A 1 116 ? -12.327 -7.988 15.808 1.00 88.06 116 ASN A O 1
ATOM 913 N N . GLN A 1 117 ? -12.960 -6.057 14.871 1.00 91.12 117 GLN A N 1
ATOM 914 C CA . GLN A 1 117 ? -13.165 -6.508 13.508 1.00 91.12 117 GLN A CA 1
ATOM 915 C C . GLN A 1 117 ? -12.469 -5.503 12.598 1.00 91.12 117 GLN A C 1
ATOM 917 O O . GLN A 1 117 ? -12.556 -4.298 12.828 1.00 91.12 117 GLN A O 1
ATOM 922 N N . VAL A 1 118 ? -11.783 -5.996 11.579 1.00 92.75 118 VAL A N 1
ATOM 923 C CA . VAL A 1 118 ? -11.050 -5.186 10.619 1.00 92.75 118 VAL A CA 1
ATOM 924 C C . VAL A 1 118 ? -11.373 -5.701 9.229 1.00 92.75 118 VAL A C 1
ATOM 926 O O . VAL A 1 118 ? -11.099 -6.851 8.890 1.00 92.75 118 VAL A O 1
ATOM 929 N N . LEU A 1 119 ? -11.964 -4.837 8.416 1.00 93.44 119 LEU A N 1
ATOM 930 C CA . LEU A 1 119 ? -12.217 -5.087 7.009 1.00 93.44 119 LEU A CA 1
ATOM 931 C C . LEU A 1 119 ? -11.123 -4.404 6.193 1.00 93.44 119 LEU A C 1
ATOM 933 O O . LEU A 1 119 ? -10.920 -3.199 6.302 1.00 93.44 119 LEU A O 1
ATOM 937 N N . LYS A 1 120 ? -10.437 -5.165 5.351 1.00 94.25 120 LYS A N 1
ATOM 938 C CA . LYS A 1 120 ? -9.405 -4.671 4.443 1.00 94.25 120 LYS A CA 1
ATOM 939 C C . LYS A 1 120 ? -9.837 -4.966 3.022 1.00 94.25 120 LYS A C 1
ATOM 941 O O . LYS A 1 120 ? -10.121 -6.111 2.683 1.00 94.25 120 LYS A O 1
ATOM 946 N N . ALA A 1 121 ? -9.869 -3.942 2.190 1.00 93.31 121 ALA A N 1
ATOM 947 C CA . ALA A 1 121 ? -10.073 -4.079 0.762 1.00 93.31 121 ALA A CA 1
ATOM 948 C C . ALA A 1 121 ? -8.857 -3.520 0.034 1.00 93.31 121 ALA A C 1
ATOM 950 O O . ALA A 1 121 ? -8.306 -2.493 0.420 1.00 93.31 121 ALA A O 1
ATOM 951 N N . ARG A 1 122 ? -8.433 -4.203 -1.020 1.00 92.62 122 ARG A N 1
ATOM 952 C CA . ARG A 1 122 ? -7.328 -3.808 -1.881 1.00 92.62 122 ARG A CA 1
ATOM 953 C C . ARG A 1 122 ? -7.731 -4.017 -3.330 1.00 92.62 122 ARG A C 1
ATOM 955 O O . ARG A 1 122 ? -8.330 -5.029 -3.668 1.00 92.62 122 ARG A O 1
ATOM 962 N N . LEU A 1 123 ? -7.371 -3.067 -4.169 1.00 91.88 123 LEU A N 1
ATOM 963 C CA . LEU A 1 123 ? -7.558 -3.057 -5.606 1.00 91.88 123 LEU A CA 1
ATOM 964 C C . LEU A 1 123 ? -6.182 -2.821 -6.224 1.00 91.88 123 LEU A C 1
ATOM 966 O O . LEU A 1 123 ? -5.634 -1.734 -6.087 1.00 91.88 123 LEU A O 1
ATOM 970 N N . SER A 1 124 ? -5.612 -3.837 -6.853 1.00 89.81 124 SER A N 1
ATOM 971 C CA . SER A 1 124 ? -4.393 -3.750 -7.656 1.00 89.81 124 SER A CA 1
ATOM 972 C C . SER A 1 124 ? -4.753 -3.934 -9.123 1.00 89.81 124 SER A C 1
ATOM 974 O O . SER A 1 124 ? -5.639 -4.726 -9.452 1.00 89.81 124 SER A O 1
ATOM 976 N N . LEU A 1 125 ? -4.089 -3.191 -10.004 1.00 87.06 125 LEU A N 1
ATOM 977 C CA . LEU A 1 125 ? -4.274 -3.348 -11.445 1.00 87.06 125 LEU A CA 1
ATOM 978 C C . LEU A 1 125 ? -3.627 -4.633 -11.974 1.00 87.06 125 LEU A C 1
ATOM 980 O O . LEU A 1 125 ? -4.159 -5.221 -12.910 1.00 87.06 125 LEU A O 1
ATOM 984 N N . GLU A 1 126 ? -2.526 -5.081 -11.367 1.00 84.75 126 GLU A N 1
ATOM 985 C CA . GLU A 1 126 ? -1.819 -6.302 -11.769 1.00 84.75 126 GLU A CA 1
ATOM 986 C C . GLU A 1 126 ? -2.383 -7.547 -11.062 1.00 84.75 126 GLU A C 1
ATOM 988 O O . GLU A 1 126 ? -2.682 -8.557 -11.695 1.00 84.75 126 GLU A O 1
ATOM 993 N N . GLU A 1 127 ? -2.592 -7.474 -9.744 1.00 81.62 127 GLU A N 1
ATOM 994 C CA . GLU A 1 127 ? -3.006 -8.626 -8.928 1.00 81.62 127 GLU A CA 1
ATOM 995 C C . GLU A 1 127 ? -4.525 -8.731 -8.721 1.00 81.62 127 GLU A C 1
ATOM 997 O O . GLU A 1 127 ? -5.016 -9.760 -8.257 1.00 81.62 127 GLU A O 1
ATOM 1002 N N . GLY A 1 128 ? -5.278 -7.677 -9.041 1.00 88.06 128 GLY A N 1
ATOM 1003 C CA . GLY A 1 128 ? -6.731 -7.612 -8.916 1.00 88.06 128 GLY A CA 1
ATOM 1004 C C . GLY A 1 128 ? -7.267 -7.199 -7.545 1.00 88.06 128 GLY A C 1
ATOM 1005 O O . GLY A 1 128 ? -6.653 -6.424 -6.809 1.00 88.06 128 GLY A O 1
ATOM 1006 N N . VAL A 1 129 ? -8.471 -7.661 -7.208 1.00 91.00 129 VAL A N 1
ATOM 1007 C CA . VAL A 1 129 ? -9.167 -7.285 -5.967 1.00 91.00 129 VAL A CA 1
ATOM 1008 C C . VAL A 1 129 ? -8.851 -8.282 -4.871 1.00 91.00 129 VAL A C 1
ATOM 1010 O O . VAL A 1 129 ? -8.973 -9.483 -5.074 1.00 91.00 129 VAL A O 1
ATOM 1013 N N . ALA A 1 130 ? -8.527 -7.799 -3.680 1.00 90.69 130 ALA A N 1
ATOM 1014 C CA . ALA A 1 130 ? -8.467 -8.606 -2.475 1.00 90.69 130 ALA A CA 1
ATOM 1015 C C . ALA A 1 130 ? -9.353 -7.997 -1.389 1.00 90.69 130 ALA A C 1
ATOM 1017 O O . ALA A 1 130 ? -9.311 -6.800 -1.127 1.00 90.69 130 ALA A O 1
ATOM 1018 N N . LEU A 1 131 ? -10.139 -8.839 -0.739 1.00 92.62 131 LEU A N 1
ATOM 1019 C CA . LEU A 1 131 ? -10.944 -8.528 0.426 1.00 92.62 131 LEU A CA 1
ATOM 1020 C C . LEU A 1 131 ? -10.489 -9.433 1.561 1.00 92.62 131 LEU A C 1
ATOM 1022 O O . LEU A 1 131 ? -10.283 -10.630 1.375 1.00 92.62 131 LEU A O 1
ATOM 1026 N N . ARG A 1 132 ? -10.333 -8.872 2.749 1.00 93.69 132 ARG A N 1
ATOM 1027 C CA . ARG A 1 132 ? -9.995 -9.615 3.953 1.00 93.69 132 ARG A CA 1
ATOM 1028 C C . ARG A 1 132 ? -10.816 -9.087 5.109 1.00 93.69 132 ARG A C 1
ATOM 1030 O O . ARG A 1 132 ? -10.905 -7.883 5.314 1.00 93.69 132 ARG A O 1
ATOM 1037 N N . PHE A 1 133 ? -11.410 -9.995 5.857 1.00 93.38 133 PHE A N 1
ATOM 1038 C CA . PHE A 1 133 ? -12.158 -9.710 7.060 1.00 93.38 133 PHE A CA 1
ATOM 1039 C C . PHE A 1 133 ? -11.495 -10.444 8.217 1.00 93.38 133 PHE A C 1
ATOM 1041 O O . PHE A 1 133 ? -11.525 -11.672 8.282 1.00 93.38 133 PHE A O 1
ATOM 1048 N N . ASP A 1 134 ? -10.875 -9.677 9.102 1.00 93.00 134 ASP A N 1
ATOM 1049 C CA . ASP A 1 134 ? -10.237 -10.164 10.315 1.00 93.00 134 ASP A CA 1
ATOM 1050 C C . ASP A 1 134 ? -11.137 -9.842 11.507 1.00 93.00 134 ASP A C 1
ATOM 1052 O O . ASP A 1 134 ? -11.681 -8.745 11.609 1.00 93.00 134 ASP A O 1
ATOM 1056 N N . GLY A 1 135 ? -11.302 -10.781 12.431 1.00 89.38 135 GLY A N 1
ATOM 1057 C CA . GLY A 1 135 ? -12.110 -10.578 13.623 1.00 89.38 135 GLY A CA 1
ATOM 1058 C C . GLY A 1 135 ? -11.560 -11.334 14.818 1.00 89.38 135 GLY A C 1
ATOM 1059 O O . GLY A 1 135 ? -11.013 -12.428 14.697 1.00 89.38 135 GLY A O 1
ATOM 1060 N N . ARG A 1 136 ? -11.719 -10.748 16.003 1.00 88.19 136 ARG A N 1
ATOM 1061 C CA . ARG A 1 136 ? -11.356 -11.378 17.269 1.00 88.19 136 ARG A CA 1
ATOM 1062 C C . ARG A 1 136 ? -12.585 -11.530 18.149 1.00 88.19 136 ARG A C 1
ATOM 1064 O O . ARG A 1 136 ? -13.249 -10.549 18.489 1.00 88.19 136 ARG A O 1
ATOM 1071 N N . PHE A 1 137 ? -12.852 -12.764 18.560 1.00 80.81 137 PHE A N 1
ATOM 1072 C CA . PHE A 1 137 ? -13.909 -13.104 19.500 1.00 80.81 137 PHE A CA 1
ATOM 1073 C C . PHE A 1 137 ? -13.306 -13.787 20.728 1.00 80.81 137 PHE A C 1
ATOM 1075 O O . PHE A 1 137 ? -12.870 -14.933 20.658 1.00 80.81 137 PHE A O 1
ATOM 1082 N N . LYS A 1 138 ? -13.294 -13.071 21.862 1.00 85.25 138 LYS A N 1
ATOM 1083 C CA . LYS A 1 138 ? -12.598 -13.480 23.096 1.00 85.25 138 LYS A CA 1
ATOM 1084 C C . LYS A 1 138 ? -11.115 -13.779 22.807 1.00 85.25 138 LYS A C 1
ATOM 1086 O O . LYS A 1 138 ? -10.387 -12.833 22.485 1.00 85.25 138 LYS A O 1
ATOM 1091 N N . ASP A 1 139 ? -10.729 -15.052 22.856 1.00 84.69 139 ASP A N 1
ATOM 1092 C CA . ASP A 1 139 ? -9.368 -15.549 22.621 1.00 84.69 139 ASP A CA 1
ATOM 1093 C C . ASP A 1 139 ? -9.176 -16.147 21.217 1.00 84.69 139 ASP A C 1
ATOM 1095 O O . ASP A 1 139 ? -8.061 -16.472 20.836 1.00 84.69 139 ASP A O 1
ATOM 1099 N N . ILE A 1 140 ? -10.239 -16.230 20.408 1.00 85.69 140 ILE A N 1
ATOM 1100 C CA . ILE A 1 140 ? -10.178 -16.787 19.052 1.00 85.69 140 ILE A CA 1
ATOM 1101 C C . ILE A 1 140 ? -10.015 -15.649 18.045 1.00 85.69 140 ILE A C 1
ATOM 1103 O O . ILE A 1 140 ? -10.824 -14.712 18.013 1.00 85.69 140 ILE A O 1
ATOM 1107 N N . MET A 1 141 ? -9.004 -15.746 17.181 1.00 88.62 141 MET A N 1
ATOM 1108 C CA . MET A 1 141 ? -8.878 -14.894 15.999 1.00 88.62 141 MET A CA 1
ATOM 1109 C C . MET A 1 141 ? -9.283 -15.675 14.756 1.00 88.62 141 MET A C 1
ATOM 1111 O O . MET A 1 141 ? -8.796 -16.775 14.510 1.00 88.62 141 MET A O 1
ATOM 1115 N N . TYR A 1 142 ? -10.171 -15.097 13.958 1.00 91.50 142 TYR A N 1
ATOM 1116 C CA . TYR A 1 142 ? -10.554 -15.643 12.667 1.00 91.50 142 TYR A CA 1
ATOM 1117 C C . TYR A 1 142 ? -10.272 -14.618 11.576 1.00 91.50 142 TYR A C 1
ATOM 1119 O O . TYR A 1 142 ? -10.364 -13.408 11.778 1.00 91.50 142 TYR A O 1
ATOM 1127 N N . SER A 1 143 ? -9.924 -15.122 10.406 1.00 91.00 143 SER A N 1
ATOM 1128 C CA . SER A 1 143 ? -9.665 -14.328 9.225 1.00 91.00 143 SER A CA 1
ATOM 1129 C C . SER A 1 143 ? -10.235 -15.021 8.007 1.00 91.00 143 SER A C 1
ATOM 1131 O O . SER A 1 143 ? -10.011 -16.213 7.793 1.00 91.00 143 SER A O 1
ATOM 1133 N N . ILE A 1 144 ? -10.959 -14.260 7.202 1.00 92.62 144 ILE A N 1
ATOM 1134 C CA . ILE A 1 144 ? -11.513 -14.707 5.934 1.00 92.62 144 ILE A CA 1
ATOM 1135 C C . ILE A 1 144 ? -10.956 -13.781 4.863 1.00 92.62 144 ILE A C 1
ATOM 1137 O O . ILE A 1 144 ? -11.175 -12.575 4.902 1.00 92.62 144 ILE A O 1
ATOM 1141 N N . GLY A 1 145 ? -10.211 -14.334 3.916 1.00 90.62 145 GLY A N 1
ATOM 1142 C CA . GLY A 1 145 ? -9.628 -13.624 2.789 1.00 90.62 145 GLY A CA 1
ATOM 1143 C C . GLY A 1 145 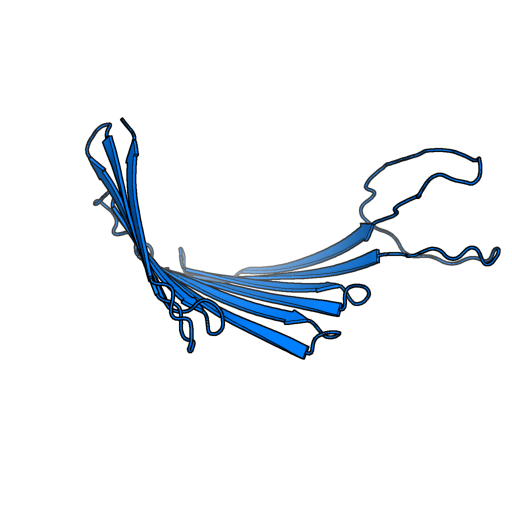? -10.146 -14.174 1.469 1.00 90.62 145 GLY A C 1
ATOM 1144 O O . GLY A 1 145 ? -10.221 -15.384 1.275 1.00 90.62 145 GLY A O 1
ATOM 1145 N N . MET A 1 146 ? -10.461 -13.281 0.542 1.00 91.25 146 MET A N 1
ATOM 1146 C CA . MET A 1 146 ? -10.788 -13.598 -0.839 1.00 91.25 146 MET A CA 1
ATOM 1147 C C . MET A 1 146 ? -9.988 -12.670 -1.746 1.00 91.25 146 MET A C 1
ATOM 1149 O O . MET A 1 146 ? -10.011 -11.459 -1.549 1.00 91.25 146 MET A O 1
ATOM 1153 N N . SER A 1 147 ? -9.303 -13.198 -2.751 1.00 88.94 147 SER A N 1
ATOM 1154 C CA . SER A 1 147 ? -8.691 -12.386 -3.799 1.00 88.94 147 SER A CA 1
ATOM 1155 C C . SER A 1 147 ? -9.011 -12.931 -5.181 1.00 88.94 147 SER A C 1
ATOM 1157 O O . SER A 1 147 ? -9.133 -14.136 -5.386 1.00 88.94 147 SER A O 1
ATOM 1159 N N . THR A 1 148 ? -9.188 -12.027 -6.133 1.00 89.31 148 THR A N 1
ATOM 1160 C CA . THR A 1 148 ? -9.507 -12.327 -7.523 1.00 89.31 148 THR A CA 1
ATOM 1161 C C . THR A 1 148 ? -8.634 -11.473 -8.427 1.00 89.31 148 THR A C 1
ATOM 1163 O O . THR A 1 148 ? -8.675 -10.247 -8.354 1.00 89.31 148 THR A O 1
ATOM 1166 N N . GLY A 1 149 ? -7.847 -12.126 -9.279 1.00 83.94 149 GLY A N 1
ATOM 1167 C CA . GLY A 1 149 ? -7.025 -11.450 -10.281 1.00 83.94 149 GLY A CA 1
ATOM 1168 C C . GLY A 1 149 ? -7.833 -10.936 -11.469 1.00 83.94 149 GLY A C 1
ATOM 1169 O O . GLY A 1 149 ? -8.860 -11.519 -11.826 1.00 83.94 149 GLY A O 1
ATOM 1170 N N . PHE A 1 150 ? -7.343 -9.871 -12.104 1.00 71.62 150 PHE A N 1
ATOM 1171 C CA . PHE A 1 150 ? -7.830 -9.411 -13.403 1.00 71.62 150 PHE A CA 1
ATOM 1172 C C . PHE A 1 150 ? -6.841 -9.850 -14.485 1.00 71.62 150 PHE A C 1
ATOM 1174 O O . PHE A 1 150 ? -5.736 -9.334 -14.579 1.00 71.62 150 PHE A O 1
ATOM 1181 N N . GLY A 1 151 ? -7.224 -10.837 -15.289 1.00 69.81 151 GLY A N 1
ATOM 1182 C CA . GLY A 1 151 ? -6.398 -11.356 -16.375 1.00 69.81 151 GLY A CA 1
ATOM 1183 C C . GLY A 1 151 ? -7.033 -12.587 -17.025 1.00 69.81 151 GLY A C 1
ATOM 1184 O O . GLY A 1 151 ? -7.967 -13.153 -16.455 1.00 69.81 151 GLY A O 1
ATOM 1185 N N . PRO A 1 152 ? -6.550 -13.012 -18.207 1.00 62.06 152 PRO A N 1
ATOM 1186 C CA . PRO A 1 152 ? -7.040 -14.216 -18.886 1.00 62.06 152 PRO A CA 1
ATOM 1187 C C . PRO A 1 152 ? -6.822 -15.498 -18.061 1.00 62.06 152 PRO A C 1
ATOM 1189 O O . PRO A 1 152 ? -7.628 -16.417 -18.156 1.00 62.06 152 PRO A O 1
ATOM 1192 N N . ASP A 1 153 ? -5.809 -15.516 -17.187 1.00 67.12 153 ASP A N 1
ATOM 1193 C CA . ASP A 1 153 ? -5.588 -16.541 -16.157 1.00 67.12 153 ASP A CA 1
ATOM 1194 C C . ASP A 1 153 ? -6.077 -16.049 -14.783 1.00 67.12 153 ASP A C 1
ATOM 1196 O O . ASP A 1 153 ? -5.302 -15.891 -13.833 1.00 67.12 153 ASP A O 1
ATOM 1200 N N . SER A 1 154 ? -7.375 -15.753 -14.666 1.00 65.44 154 SER A N 1
ATOM 1201 C CA . SER A 1 154 ? -7.965 -15.268 -13.415 1.00 65.44 154 SER A CA 1
ATOM 1202 C C . SER A 1 154 ? -7.895 -16.346 -12.328 1.00 65.44 154 SER A C 1
ATOM 1204 O O . SER A 1 154 ? -8.724 -17.258 -12.270 1.00 65.44 154 SER A O 1
ATOM 1206 N N . LYS A 1 155 ? -6.904 -16.245 -11.441 1.00 73.62 155 LYS A N 1
ATOM 1207 C CA . LYS A 1 155 ? -6.796 -17.096 -10.255 1.00 73.62 155 LYS A CA 1
ATOM 1208 C C . LYS A 1 155 ? -7.592 -16.462 -9.123 1.00 73.62 155 LYS A C 1
ATOM 1210 O O . LYS A 1 155 ? -7.343 -15.321 -8.731 1.00 73.62 155 LYS A O 1
ATOM 1215 N N . GLN A 1 156 ? -8.572 -17.208 -8.631 1.00 81.19 156 GLN A N 1
ATOM 1216 C CA . GLN A 1 156 ? -9.347 -16.850 -7.453 1.00 81.19 156 GLN A CA 1
ATOM 1217 C C . GLN A 1 156 ? -8.766 -17.604 -6.264 1.00 81.19 156 GLN A C 1
ATOM 1219 O O . GLN A 1 156 ? -8.603 -18.824 -6.316 1.00 81.19 156 GLN A O 1
ATOM 1224 N N . PHE A 1 157 ? -8.445 -16.880 -5.201 1.00 81.00 157 PHE A N 1
ATOM 1225 C CA . PHE A 1 157 ? -7.960 -17.461 -3.962 1.00 81.00 157 PHE A CA 1
ATOM 1226 C C . PHE A 1 157 ? -8.958 -17.174 -2.856 1.00 81.00 157 PHE A C 1
ATOM 1228 O O . PHE A 1 157 ? -9.395 -16.042 -2.655 1.00 81.00 157 PHE A O 1
ATOM 1235 N N . PHE A 1 158 ? -9.295 -18.223 -2.121 1.00 88.56 158 PHE A N 1
ATOM 1236 C CA . PHE A 1 158 ? -10.100 -18.146 -0.919 1.00 88.56 158 PHE A CA 1
ATOM 1237 C C . PHE A 1 158 ? -9.290 -18.754 0.219 1.00 88.56 158 PHE A C 1
ATOM 1239 O O . PHE A 1 158 ? -8.778 -19.867 0.101 1.00 88.56 158 PHE A O 1
ATOM 1246 N N . GLY A 1 159 ? -9.132 -18.004 1.302 1.00 85.81 159 GLY A N 1
ATOM 1247 C CA . GLY A 1 159 ? -8.353 -18.407 2.460 1.00 85.81 159 GLY A CA 1
ATOM 1248 C C . GLY A 1 159 ? -9.142 -18.154 3.729 1.00 85.81 159 GLY A C 1
ATOM 1249 O O . GLY A 1 159 ? -9.626 -17.049 3.953 1.00 85.81 159 GLY A O 1
ATOM 1250 N N . VAL A 1 160 ? -9.243 -19.169 4.577 1.00 90.31 160 VAL A N 1
ATOM 1251 C CA . VAL A 1 160 ? -9.788 -19.029 5.928 1.00 90.31 160 VAL A CA 1
ATOM 1252 C C . VAL A 1 160 ? -8.703 -19.442 6.900 1.00 90.31 160 VAL A C 1
ATOM 1254 O O . VAL A 1 160 ? -8.094 -20.500 6.752 1.00 90.31 160 VAL A O 1
ATOM 1257 N N . GLN A 1 161 ? -8.452 -18.594 7.886 1.00 87.50 161 GLN A N 1
ATOM 1258 C CA . GLN A 1 161 ? -7.487 -18.842 8.941 1.00 87.50 161 GLN A CA 1
ATOM 1259 C C . GLN A 1 161 ? -8.185 -18.684 10.285 1.00 87.50 161 GLN A C 1
ATOM 1261 O O . GLN A 1 161 ? -8.888 -17.705 10.521 1.00 87.50 161 GLN A O 1
ATOM 1266 N N . ILE A 1 162 ? -7.981 -19.655 11.166 1.00 88.62 162 ILE A N 1
ATOM 1267 C CA . ILE A 1 162 ? -8.457 -19.620 12.546 1.00 88.62 162 ILE A CA 1
ATOM 1268 C C . ILE A 1 162 ? -7.239 -19.850 13.430 1.00 88.62 162 ILE A C 1
ATOM 1270 O O . ILE A 1 162 ? -6.467 -20.780 13.196 1.00 88.62 162 ILE A O 1
ATOM 1274 N N . GLN A 1 163 ? -7.059 -18.986 14.417 1.00 85.12 163 GLN A N 1
ATOM 1275 C CA . GLN A 1 163 ? -6.018 -19.075 15.425 1.00 85.12 163 GLN A CA 1
ATOM 1276 C C . GLN A 1 163 ? -6.695 -19.159 16.798 1.00 85.12 163 GLN A C 1
ATOM 1278 O O . GLN A 1 163 ? -7.539 -18.316 17.121 1.00 85.12 163 GLN A O 1
ATOM 1283 N N . LEU A 1 164 ? -6.362 -20.222 17.536 1.00 76.38 164 LEU A N 1
ATOM 1284 C CA . LEU A 1 164 ? -6.860 -20.554 18.876 1.00 76.38 164 LEU A CA 1
ATOM 1285 C C . LEU A 1 164 ? -5.856 -20.137 19.953 1.00 76.38 164 LEU A C 1
ATOM 1287 O O . LEU A 1 164 ? -4.640 -20.146 19.641 1.00 76.38 164 LEU A O 1
#

Secondary structure (DSSP, 8-state):
--EEEEEEEEEE----SSS-------------------------EEEEEEEEEEEEETTEEEEEEEEEETTTTEEEEEEEEEEETTEEEEEEEEEETTTTEEEEEEEEEE--TTS-EEEEEEEETTTEEEEEEEEEETTEEEEEEEEE--STT--EEEEEEEE-

InterPro domains:
  IPR027539 Mitochondrial distribution and morphology protein 10 [PF12519] (7-109)
  IPR027539 Mitochondrial distribution and morphology protein 10 [PTHR28035] (35-116)

Radius of gyration: 21.7 Å; Cα contacts (8 Å, |Δi|>4): 341; chains: 1; bounding box: 58×43×42 Å

Sequence (164 aa):
MSTNWDMGTEVYYTAKENSGGCKYSKVYCIAFLDTHVNLVTFIHLVSLGARYKKQYQEGVESILTLVANPIMGHLNSAYSTTVLKDMQMATRYSFNMYSFNADVSVGVEYAPVGRNQVLKARLSLEEGVALRFDGRFKDIMYSIGMSTGFGPDSKQFFGVQIQL

Nearest PDB structures (foldseek):
  7bty-assembly1_L  TM=8.048E-01  e=1.891E-03  Saccharomyces cerevisiae
  7tcv-assembly1_XXX-2  TM=5.950E-01  e=4.590E-02  Mus musculus
  9etm-assembly1_B  TM=6.453E-01  e=1.536E-01  Drosophila melanogaster
  3sy9-assembly3_C  TM=5.397E-01  e=1.640E+00  Pseudomonas aeruginosa

pLDDT: mean 72.34, std 22.05, range [22.41, 94.44]

Solvent-accessible surface area (backbone atoms only — not comparable to full-atom values): 9325 Å² total; per-residue (Å²): 126,62,75,50,80,48,78,50,61,49,71,48,82,79,85,80,87,85,70,94,79,86,90,80,93,72,95,69,77,83,85,92,84,90,81,92,84,82,96,63,97,71,74,74,44,46,33,43,35,39,37,40,40,42,42,82,53,98,70,26,42,39,39,39,36,42,36,41,25,75,76,79,24,38,39,37,39,38,41,38,34,30,79,43,94,35,30,37,38,37,37,36,39,40,34,30,68,81,77,71,47,73,41,46,35,41,34,40,38,40,37,51,86,95,47,65,39,38,40,36,41,34,43,26,68,66,64,16,43,34,42,34,43,38,37,52,58,94,79,37,37,40,35,44,36,41,34,37,35,60,56,98,80,54,55,72,46,77,48,77,49,76,47,118